Protein AF-A0A2E0QIW2-F1 (afdb_monomer)

Foldseek 3Di:
DPDQDWAKKKKKKFWDPPADPVLCVVLVVVLVVLVVVQVVVVQWPDWDADPPVTMIMTMGTGDPVVQVVSQVSNCVSCVRTMDMDMDGVVCVVVVVVVVVVVVVVVVVPDDPDD

Structure (mmCIF, N/CA/C/O backbone):
data_AF-A0A2E0QIW2-F1
#
_entry.id   AF-A0A2E0QIW2-F1
#
loop_
_atom_site.group_PDB
_atom_site.id
_atom_site.type_symbol
_atom_site.label_atom_id
_atom_site.label_alt_id
_atom_site.label_comp_id
_atom_site.label_asym_id
_atom_site.label_entity_id
_atom_site.label_seq_id
_atom_site.pdbx_PDB_ins_code
_atom_site.Cartn_x
_atom_site.Cartn_y
_atom_site.Cartn_z
_atom_site.occupancy
_atom_site.B_iso_or_equiv
_atom_site.auth_seq_id
_atom_site.auth_comp_id
_atom_site.auth_asym_id
_atom_site.auth_atom_id
_atom_site.pdbx_PD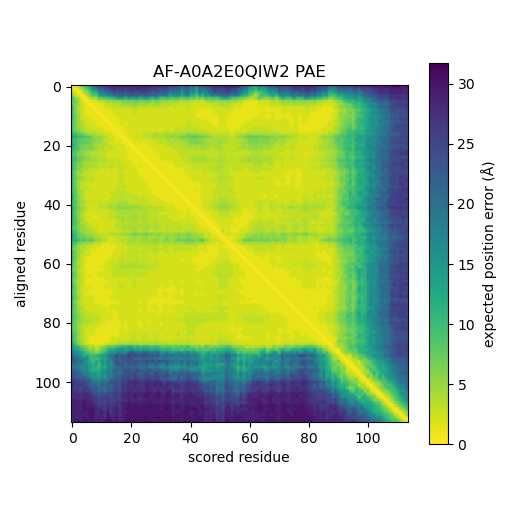B_model_num
ATOM 1 N N . MET A 1 1 ? -11.748 9.875 27.760 1.00 46.53 1 MET A N 1
ATOM 2 C CA . MET A 1 1 ? -11.255 9.943 26.372 1.00 46.53 1 MET A CA 1
ATOM 3 C C . MET A 1 1 ? -11.901 8.784 25.652 1.00 46.53 1 MET A C 1
ATOM 5 O O . MET A 1 1 ? -11.821 7.686 26.186 1.00 46.53 1 MET A O 1
ATOM 9 N N . GLU A 1 2 ? -12.604 9.024 24.546 1.00 51.81 2 GLU A N 1
ATOM 10 C CA . GLU A 1 2 ? -12.971 7.919 23.656 1.00 51.81 2 GLU A CA 1
ATOM 11 C C . GLU A 1 2 ? -11.676 7.293 23.148 1.00 51.81 2 GLU A C 1
ATOM 13 O O . GLU A 1 2 ? -10.770 7.994 22.691 1.00 51.81 2 GLU A O 1
ATOM 18 N N . GLU A 1 3 ? -11.558 5.985 23.320 1.00 61.12 3 GLU A N 1
ATOM 19 C CA . GLU A 1 3 ? -10.461 5.215 22.767 1.00 61.12 3 GLU A CA 1
ATOM 20 C C . GLU A 1 3 ? -10.641 5.224 21.246 1.00 61.12 3 GLU A C 1
ATOM 22 O O . GLU A 1 3 ? -11.626 4.707 20.717 1.00 61.12 3 GLU A O 1
ATOM 27 N N . ILE A 1 4 ? -9.744 5.910 20.533 1.00 76.50 4 ILE A N 1
ATOM 28 C CA . ILE A 1 4 ? -9.763 5.920 19.071 1.00 76.50 4 ILE A CA 1
ATOM 29 C C . ILE A 1 4 ? -9.415 4.498 18.639 1.00 76.50 4 ILE A C 1
ATOM 31 O O . ILE A 1 4 ? -8.270 4.079 18.791 1.00 76.50 4 ILE A O 1
ATOM 35 N N . ASN A 1 5 ? -10.407 3.760 18.137 1.00 85.88 5 ASN A N 1
ATOM 36 C CA . ASN A 1 5 ? -10.234 2.368 17.737 1.00 85.88 5 ASN A CA 1
ATOM 37 C C . ASN A 1 5 ? -9.312 2.282 16.512 1.00 85.88 5 ASN A C 1
ATOM 39 O O . ASN A 1 5 ? -9.750 2.479 15.373 1.00 85.88 5 ASN A O 1
ATOM 43 N N . ARG A 1 6 ? -8.027 2.041 16.769 1.00 91.38 6 ARG A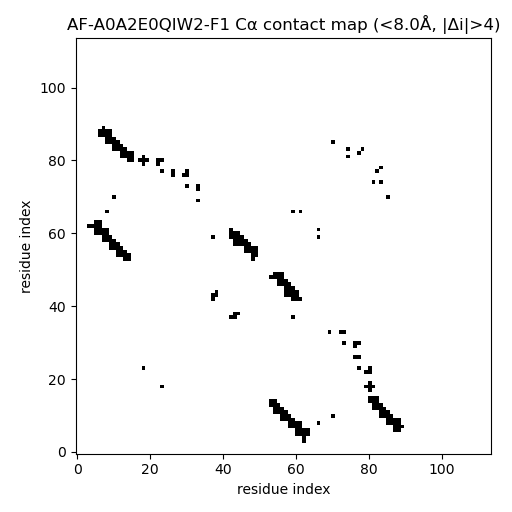 N 1
ATOM 44 C CA . ARG A 1 6 ? -7.008 1.800 15.754 1.00 91.38 6 ARG A CA 1
ATOM 45 C C . ARG A 1 6 ? -6.708 0.320 15.692 1.00 91.38 6 ARG A C 1
ATOM 47 O O . ARG A 1 6 ? -6.594 -0.350 16.711 1.00 91.38 6 ARG A O 1
ATOM 54 N N . GLU A 1 7 ? -6.570 -0.166 14.474 1.00 93.62 7 GLU A N 1
ATOM 55 C CA . GLU A 1 7 ? -6.308 -1.564 14.193 1.00 93.62 7 GLU A CA 1
ATOM 56 C C . GLU A 1 7 ? -5.172 -1.656 13.167 1.00 93.62 7 GLU A C 1
ATOM 58 O O . GLU A 1 7 ? -4.931 -0.701 12.417 1.00 93.62 7 GLU A O 1
ATOM 63 N N . PRO A 1 8 ? -4.447 -2.783 13.120 1.00 93.69 8 PRO A N 1
ATOM 64 C CA . PRO A 1 8 ? -3.422 -2.973 12.117 1.00 93.69 8 PRO A CA 1
ATOM 65 C C . PRO A 1 8 ? -4.039 -3.268 10.743 1.00 93.69 8 PRO A C 1
ATOM 67 O O . PRO A 1 8 ? -4.923 -4.119 10.604 1.00 93.69 8 PRO A O 1
ATOM 70 N N . PHE A 1 9 ? -3.527 -2.598 9.715 1.00 95.06 9 PHE A N 1
ATOM 71 C CA . PHE A 1 9 ? -3.851 -2.818 8.307 1.00 95.06 9 PHE A CA 1
ATOM 72 C C . PHE A 1 9 ? -2.584 -3.146 7.516 1.00 95.06 9 PHE A C 1
ATOM 74 O O . PHE A 1 9 ? -1.495 -2.673 7.834 1.00 95.06 9 PHE A O 1
ATOM 81 N N . VAL A 1 10 ? -2.736 -3.970 6.483 1.00 94.06 10 VAL A N 1
ATOM 82 C CA . VAL A 1 10 ? -1.671 -4.485 5.624 1.00 94.06 10 VAL A CA 1
ATOM 83 C C . VAL A 1 10 ? -1.903 -4.009 4.203 1.00 94.06 10 VAL A C 1
ATOM 85 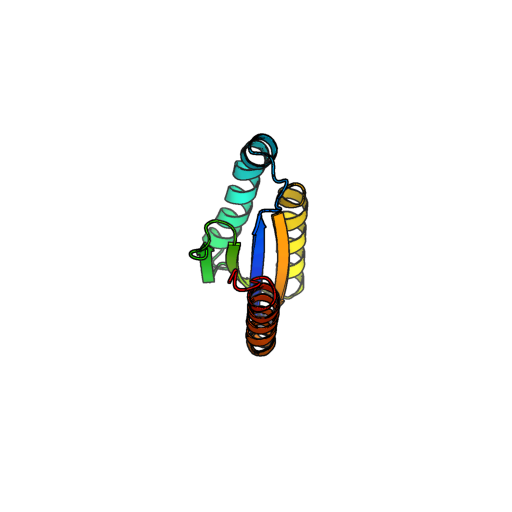O O . VAL A 1 10 ? -2.849 -4.445 3.549 1.00 94.06 10 VAL A O 1
ATOM 88 N N . LEU A 1 11 ? -0.998 -3.171 3.714 1.00 95.38 11 LEU A N 1
ATOM 89 C CA . LEU A 1 11 ? -0.859 -2.866 2.300 1.00 95.38 11 LEU A CA 1
ATOM 90 C C . LEU A 1 11 ? 0.091 -3.888 1.679 1.00 95.38 11 LEU A C 1
ATOM 92 O O . LEU A 1 11 ? 1.237 -4.003 2.105 1.00 95.38 11 LEU A O 1
ATOM 96 N N . VAL A 1 12 ? -0.363 -4.592 0.650 1.00 94.44 12 VAL A N 1
ATOM 97 C CA . VAL A 1 12 ? 0.483 -5.402 -0.230 1.00 94.44 12 VAL A CA 1
ATOM 98 C C . VAL A 1 12 ? 0.522 -4.724 -1.587 1.00 94.44 12 VAL A C 1
ATOM 100 O O . VAL A 1 12 ? -0.522 -4.366 -2.132 1.00 94.44 12 VAL A O 1
ATOM 103 N N . SER A 1 13 ? 1.715 -4.560 -2.146 1.00 95.19 13 SER A N 1
ATOM 104 C CA . SER A 1 13 ? 1.888 -4.038 -3.499 1.00 95.19 13 SER A CA 1
ATOM 105 C C . SER A 1 13 ? 2.791 -4.951 -4.320 1.00 95.19 13 SER A C 1
ATOM 107 O O . SER A 1 13 ? 3.749 -5.518 -3.798 1.00 95.19 13 SER A O 1
ATOM 109 N N . VAL A 1 14 ? 2.455 -5.120 -5.596 1.00 95.56 14 VAL A N 1
ATOM 110 C CA . VAL A 1 14 ? 3.157 -6.001 -6.536 1.00 95.56 14 VAL A CA 1
ATOM 111 C C . VAL A 1 14 ? 3.386 -5.237 -7.832 1.00 95.56 14 VAL A C 1
ATOM 113 O O . VAL A 1 14 ? 2.432 -4.676 -8.375 1.00 95.56 14 VAL A O 1
ATOM 116 N N . PHE A 1 15 ? 4.611 -5.232 -8.357 1.00 95.31 15 PHE A N 1
ATOM 117 C CA . PHE A 1 15 ? 4.863 -4.715 -9.704 1.00 95.31 15 PHE A CA 1
ATOM 118 C C . PHE A 1 15 ? 4.050 -5.483 -10.748 1.00 95.31 15 PHE A C 1
ATOM 120 O O . PHE A 1 15 ? 4.058 -6.715 -10.782 1.00 95.31 15 PHE A O 1
ATOM 127 N N . LYS A 1 16 ? 3.360 -4.745 -11.618 1.00 94.88 16 LYS A N 1
ATOM 128 C CA . LYS A 1 16 ? 2.707 -5.311 -12.800 1.00 94.88 16 LYS A CA 1
ATOM 129 C C . LYS A 1 16 ? 3.756 -5.841 -13.778 1.00 94.88 16 LYS A C 1
ATOM 131 O O . LYS A 1 16 ? 4.880 -5.345 -13.820 1.00 94.88 16 LYS A O 1
ATOM 136 N N . GLU A 1 17 ? 3.388 -6.840 -14.577 1.00 91.62 17 GLU A N 1
ATOM 137 C CA . GLU A 1 17 ? 4.305 -7.445 -15.555 1.00 91.62 17 GLU A CA 1
ATOM 138 C C . GLU A 1 17 ? 4.747 -6.460 -16.647 1.00 91.62 17 GLU A C 1
ATOM 140 O O . GLU A 1 17 ? 5.852 -6.576 -17.170 1.00 91.62 17 GLU A O 1
ATOM 145 N N . ASP A 1 18 ? 3.902 -5.478 -16.957 1.00 92.31 18 ASP A N 1
ATOM 146 C CA . ASP A 1 18 ? 4.097 -4.442 -17.970 1.00 92.31 18 ASP A CA 1
ATOM 147 C C . ASP A 1 18 ? 4.554 -3.088 -17.394 1.00 92.31 18 ASP A C 1
ATOM 149 O O . ASP A 1 18 ? 4.573 -2.087 -18.112 1.00 92.31 18 ASP A O 1
ATOM 153 N N . ALA A 1 19 ? 4.949 -3.050 -16.115 1.00 92.94 19 ALA A N 1
ATOM 154 C CA . ALA A 1 19 ? 5.410 -1.841 -15.439 1.00 92.94 19 ALA A CA 1
ATOM 155 C C . ALA A 1 19 ? 6.608 -1.203 -16.164 1.00 92.94 19 ALA A C 1
ATOM 157 O O . ALA A 1 19 ? 7.666 -1.825 -16.314 1.00 92.94 19 ALA A O 1
ATOM 158 N N . LYS A 1 20 ? 6.478 0.066 -16.575 1.00 94.31 20 LYS A N 1
ATOM 159 C CA . LYS A 1 20 ? 7.559 0.764 -17.283 1.00 94.31 20 LYS A CA 1
ATOM 160 C C . LYS A 1 20 ? 8.482 1.502 -16.309 1.00 94.31 20 LYS A C 1
ATOM 162 O O . LYS A 1 20 ? 7.989 2.229 -15.445 1.00 94.31 20 LYS A O 1
ATOM 167 N N . PRO A 1 21 ? 9.818 1.434 -16.482 1.00 93.56 21 PRO A N 1
ATOM 168 C CA . PRO A 1 21 ? 10.769 2.158 -15.630 1.00 93.56 21 PRO A CA 1
ATOM 169 C C . PRO A 1 21 ? 10.501 3.665 -15.508 1.00 93.56 21 PRO A C 1
ATOM 171 O O . PRO A 1 21 ? 10.717 4.245 -14.448 1.00 93.56 21 PRO A O 1
ATOM 174 N N . GLU A 1 22 ? 10.010 4.296 -16.573 1.00 94.44 22 GLU A N 1
ATOM 175 C CA . GLU A 1 22 ? 9.703 5.731 -16.612 1.00 94.44 22 GLU A CA 1
ATOM 176 C C . GLU A 1 22 ? 8.511 6.103 -15.714 1.00 94.44 22 GLU A C 1
ATOM 178 O O . GLU A 1 22 ? 8.550 7.116 -15.010 1.00 94.44 22 GLU A O 1
ATOM 183 N N . GLU A 1 23 ? 7.472 5.262 -15.691 1.00 93.31 23 GLU A N 1
ATOM 184 C CA . GLU A 1 23 ? 6.287 5.436 -14.838 1.00 93.31 23 GLU A CA 1
ATOM 185 C C . GLU A 1 23 ? 6.677 5.291 -13.362 1.00 93.31 23 GLU A C 1
ATOM 187 O O . GLU A 1 23 ? 6.306 6.119 -12.528 1.00 93.31 23 GLU A O 1
ATOM 192 N N . ILE A 1 24 ? 7.518 4.292 -13.066 1.00 93.88 24 ILE A N 1
ATOM 193 C CA . ILE A 1 24 ? 8.068 4.051 -11.729 1.00 93.88 24 ILE A CA 1
ATOM 194 C C . ILE A 1 24 ? 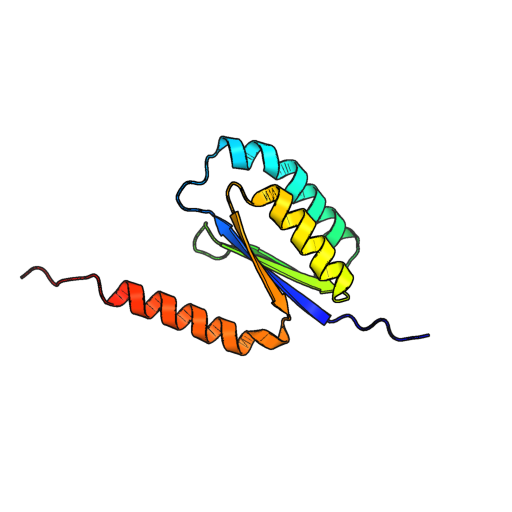8.888 5.263 -11.271 1.00 93.88 24 ILE A C 1
ATOM 196 O O . ILE A 1 24 ? 8.644 5.800 -10.192 1.00 93.88 24 ILE A O 1
ATOM 200 N N . ALA A 1 25 ? 9.842 5.720 -12.088 1.00 94.50 25 ALA A N 1
ATOM 201 C CA . ALA A 1 25 ? 10.734 6.827 -11.743 1.00 94.50 25 ALA A CA 1
ATOM 202 C C . ALA A 1 25 ? 9.973 8.138 -11.492 1.00 94.50 25 ALA A C 1
ATOM 204 O O . ALA A 1 25 ? 10.341 8.902 -10.599 1.00 94.50 25 ALA A O 1
ATOM 205 N N . THR A 1 26 ? 8.896 8.377 -12.243 1.00 94.44 26 THR A N 1
ATOM 206 C CA . THR A 1 26 ? 8.062 9.578 -12.104 1.00 94.44 26 THR A CA 1
ATOM 207 C C . THR A 1 26 ? 7.264 9.577 -10.798 1.00 94.44 26 THR A C 1
ATOM 209 O O . THR A 1 26 ? 7.162 10.609 -10.136 1.00 94.44 26 THR A O 1
ATOM 212 N N . ALA A 1 27 ? 6.712 8.428 -10.399 1.00 94.69 27 ALA A N 1
ATOM 213 C CA . ALA A 1 27 ? 5.861 8.314 -9.214 1.00 94.69 27 ALA A CA 1
ATOM 214 C C . ALA A 1 27 ? 6.632 8.065 -7.905 1.00 94.69 27 ALA A C 1
ATOM 216 O O . ALA A 1 27 ? 6.120 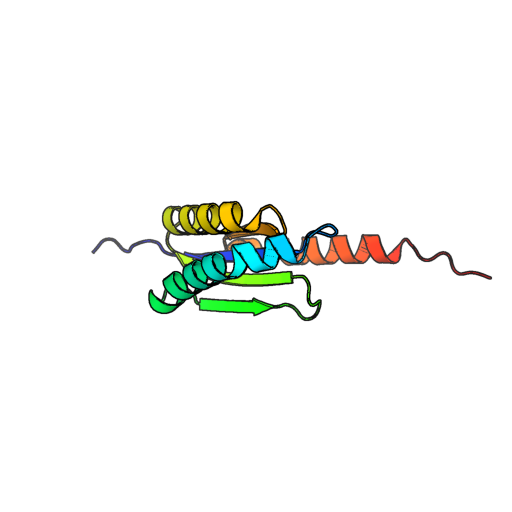8.367 -6.824 1.00 94.69 27 ALA A O 1
ATOM 217 N N . MET A 1 28 ? 7.860 7.536 -7.979 1.00 92.50 28 MET A N 1
ATOM 218 C CA . MET A 1 28 ? 8.644 7.137 -6.803 1.00 92.50 28 MET A CA 1
ATOM 219 C C . MET A 1 28 ? 8.818 8.250 -5.752 1.00 92.50 28 MET A C 1
ATOM 221 O O . MET A 1 28 ? 8.631 7.957 -4.570 1.00 92.50 28 MET A O 1
ATOM 225 N N . PRO A 1 29 ? 9.106 9.522 -6.109 1.00 96.00 29 PRO A N 1
ATOM 226 C CA . PRO A 1 29 ? 9.228 10.587 -5.112 1.00 96.00 29 PRO A CA 1
ATOM 227 C C . PR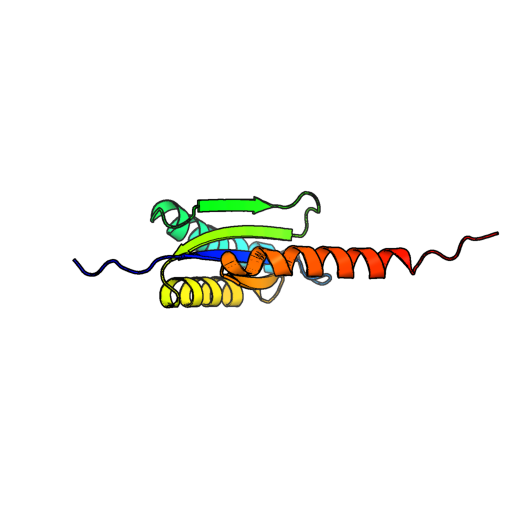O A 1 29 ? 7.933 10.822 -4.322 1.00 96.00 29 PRO A C 1
ATOM 229 O O . PRO A 1 29 ? 7.974 11.024 -3.110 1.00 96.00 29 PRO A O 1
ATOM 232 N N . ALA A 1 30 ? 6.778 10.755 -4.992 1.00 96.44 30 ALA A N 1
ATOM 233 C CA . ALA A 1 30 ? 5.477 10.922 -4.349 1.00 96.44 30 ALA A CA 1
ATOM 234 C C . ALA A 1 30 ? 5.138 9.732 -3.438 1.00 96.44 30 ALA A C 1
ATOM 236 O O . ALA A 1 30 ? 4.633 9.932 -2.334 1.00 96.44 30 ALA A O 1
ATOM 237 N N . LEU A 1 31 ? 5.466 8.505 -3.859 1.00 94.94 31 LEU A N 1
ATOM 238 C CA . LEU A 1 31 ? 5.309 7.317 -3.017 1.00 94.94 31 LEU A CA 1
ATOM 239 C C . LEU A 1 31 ? 6.208 7.354 -1.782 1.00 94.94 31 LEU A C 1
ATOM 241 O O . LEU A 1 31 ? 5.731 7.041 -0.692 1.00 94.94 31 LEU A O 1
ATOM 245 N N . SER A 1 32 ? 7.469 7.776 -1.928 1.00 93.88 32 SER A N 1
ATOM 246 C CA . SER A 1 32 ? 8.375 7.950 -0.786 1.00 93.88 32 SER A CA 1
ATOM 247 C C . SER A 1 32 ? 7.778 8.922 0.222 1.00 93.88 32 SER A C 1
ATOM 249 O O . SER A 1 32 ? 7.675 8.582 1.393 1.00 93.88 32 SER A O 1
ATOM 251 N N . LEU A 1 33 ? 7.274 10.072 -0.237 1.00 96.38 33 LEU A N 1
ATOM 252 C CA . LEU A 1 33 ? 6.660 11.062 0.645 1.00 96.38 33 LEU A CA 1
ATOM 253 C C . LEU A 1 33 ? 5.452 10.497 1.410 1.00 96.38 33 LEU A C 1
ATOM 255 O O . LEU A 1 33 ? 5.323 10.742 2.604 1.00 96.38 33 LEU A O 1
ATOM 259 N N . ILE A 1 34 ? 4.590 9.715 0.751 1.00 95.88 34 ILE A N 1
ATOM 260 C CA . ILE A 1 34 ? 3.448 9.056 1.407 1.00 95.88 34 ILE A CA 1
ATOM 261 C C . ILE A 1 34 ? 3.927 8.105 2.513 1.00 95.88 34 ILE A C 1
ATOM 263 O O . ILE A 1 34 ? 3.374 8.109 3.612 1.00 95.88 34 ILE A O 1
ATOM 267 N N . ILE A 1 35 ? 4.952 7.295 2.241 1.00 93.75 35 ILE A N 1
ATOM 268 C CA . ILE A 1 35 ? 5.512 6.362 3.227 1.00 93.75 35 ILE A CA 1
ATOM 269 C C . ILE A 1 35 ? 6.192 7.115 4.376 1.00 93.75 35 ILE A C 1
ATOM 271 O O . ILE A 1 35 ? 5.967 6.775 5.538 1.00 93.75 35 ILE A O 1
ATOM 275 N N . ASP A 1 36 ? 6.958 8.160 4.069 1.00 93.88 36 ASP A N 1
ATOM 276 C CA . ASP A 1 36 ? 7.673 8.982 5.045 1.00 93.88 36 ASP A CA 1
ATOM 277 C C . ASP A 1 36 ? 6.704 9.731 5.970 1.00 93.88 36 ASP A C 1
ATOM 279 O O . ASP A 1 36 ? 6.907 9.755 7.182 1.00 93.88 36 ASP A O 1
ATOM 283 N N . GLU A 1 37 ? 5.614 10.299 5.439 1.00 95.25 37 GLU A N 1
ATOM 284 C CA . GLU A 1 37 ? 4.537 10.919 6.229 1.00 95.25 37 GLU A CA 1
ATOM 285 C C . GLU A 1 37 ? 3.987 9.938 7.275 1.00 95.25 37 GLU A C 1
ATOM 287 O O . GLU A 1 37 ? 3.855 10.266 8.459 1.00 95.25 37 GLU A O 1
ATOM 292 N N . TRP A 1 38 ? 3.706 8.707 6.850 1.00 94.50 38 TRP A N 1
ATOM 293 C CA . TRP A 1 38 ? 3.149 7.674 7.717 1.00 94.50 38 TRP A CA 1
ATOM 294 C C . TRP A 1 38 ? 4.158 7.152 8.735 1.00 94.50 38 TRP A C 1
ATOM 296 O O . TRP A 1 38 ? 3.805 6.977 9.906 1.00 94.50 38 TRP A O 1
ATOM 306 N N . HIS A 1 39 ? 5.415 6.984 8.332 1.00 92.88 39 HIS A N 1
ATOM 307 C CA . HIS A 1 39 ? 6.505 6.623 9.230 1.00 92.88 39 HIS A CA 1
ATOM 308 C C . HIS A 1 39 ? 6.730 7.688 10.308 1.00 92.88 39 HIS A C 1
ATOM 310 O O . HIS A 1 39 ? 6.689 7.383 11.499 1.00 92.88 39 HIS A O 1
ATOM 316 N N . ASN A 1 40 ? 6.847 8.955 9.908 1.00 94.81 40 ASN A N 1
ATOM 317 C CA . ASN A 1 40 ? 7.078 10.076 10.819 1.00 94.81 40 ASN A CA 1
ATOM 318 C C . ASN A 1 40 ? 5.887 10.351 11.749 1.00 94.81 40 ASN A C 1
ATOM 320 O O . ASN A 1 40 ? 6.074 10.859 12.853 1.00 94.81 40 ASN A O 1
ATOM 324 N N . SER A 1 41 ? 4.665 9.996 11.339 1.00 94.19 41 SER A N 1
ATOM 325 C CA . SER A 1 41 ? 3.475 10.088 12.197 1.00 94.19 41 SER A CA 1
ATOM 326 C C . SER A 1 41 ? 3.404 9.013 13.293 1.00 94.19 41 SER A C 1
ATOM 328 O O . SER A 1 41 ? 2.507 9.063 14.135 1.00 94.19 41 SER A O 1
ATOM 330 N N . GLY A 1 42 ? 4.311 8.027 13.275 1.00 91.94 42 GLY A N 1
ATOM 331 C CA . GLY A 1 42 ? 4.303 6.880 14.185 1.00 91.94 42 GLY A CA 1
ATOM 332 C C . GLY A 1 42 ? 3.234 5.832 13.864 1.00 91.94 42 GLY A C 1
ATOM 333 O O . GLY A 1 42 ? 3.044 4.908 14.646 1.00 91.94 42 GLY A O 1
ATOM 334 N N . LYS A 1 43 ? 2.532 5.961 12.729 1.00 93.44 43 LYS A N 1
ATOM 335 C CA . LYS A 1 43 ? 1.480 5.026 12.299 1.00 93.44 43 LYS A CA 1
ATOM 336 C C . LYS A 1 43 ? 2.011 3.857 11.470 1.00 93.44 43 LYS A C 1
ATOM 338 O O . LYS A 1 43 ? 1.282 2.897 11.260 1.00 93.44 43 LYS A O 1
ATOM 343 N N . MET A 1 44 ? 3.248 3.915 10.973 1.00 94.69 44 MET A N 1
ATOM 344 C CA . MET A 1 44 ? 3.881 2.793 10.268 1.00 94.69 44 MET A CA 1
ATOM 345 C C . MET A 1 44 ? 4.529 1.837 11.273 1.00 94.69 44 MET A C 1
ATOM 347 O O . MET A 1 44 ? 5.509 2.194 11.921 1.00 94.69 44 MET A O 1
ATOM 351 N N . ILE A 1 45 ? 4.022 0.608 11.358 1.00 93.00 45 ILE A N 1
ATOM 352 C CA . ILE A 1 45 ? 4.607 -0.454 12.187 1.00 93.00 45 ILE A CA 1
ATOM 353 C C . ILE A 1 45 ? 5.823 -1.054 11.478 1.00 93.00 45 ILE A C 1
ATOM 355 O O . ILE A 1 45 ? 6.872 -1.267 12.084 1.00 93.00 45 ILE A O 1
ATOM 359 N N . TRP A 1 46 ? 5.679 -1.351 10.186 1.00 92.00 46 TRP A N 1
ATOM 360 C CA . TRP A 1 46 ? 6.715 -2.008 9.396 1.00 92.00 46 TRP A CA 1
ATOM 361 C C . TRP A 1 46 ? 6.504 -1.763 7.904 1.00 92.00 46 TRP A C 1
ATOM 363 O O . TRP A 1 46 ? 5.369 -1.687 7.447 1.00 92.00 46 TRP A O 1
ATOM 373 N N . SER A 1 47 ? 7.580 -1.684 7.126 1.00 92.00 47 SER A N 1
ATOM 374 C CA . SER A 1 47 ? 7.512 -1.659 5.664 1.00 92.00 47 SER A CA 1
ATOM 375 C C . SER A 1 47 ? 8.754 -2.315 5.077 1.00 92.00 47 SER A C 1
ATOM 377 O O . SER A 1 47 ? 9.860 -2.080 5.567 1.00 92.00 47 SER A O 1
ATOM 379 N N . GLY A 1 48 ? 8.588 -3.132 4.039 1.00 90.75 48 GLY A N 1
ATOM 380 C CA . GLY A 1 48 ? 9.715 -3.787 3.390 1.00 90.75 48 GLY A CA 1
ATOM 381 C C . GLY A 1 48 ? 9.345 -4.641 2.176 1.00 90.75 48 GLY A C 1
ATOM 382 O O . GLY A 1 48 ? 8.178 -4.997 1.980 1.00 90.75 48 GLY A O 1
ATOM 383 N N . PRO A 1 49 ? 10.342 -4.970 1.340 1.00 92.50 49 PRO A N 1
ATOM 384 C CA . PRO A 1 49 ? 10.162 -5.860 0.202 1.00 92.50 49 PRO A CA 1
ATOM 385 C C . PRO A 1 49 ? 10.099 -7.331 0.637 1.00 92.50 49 PRO A C 1
ATOM 387 O O . PRO A 1 49 ? 10.656 -7.723 1.664 1.00 92.50 49 PRO A O 1
ATOM 390 N N . PHE A 1 50 ? 9.467 -8.160 -0.190 1.00 88.88 50 PHE A N 1
ATOM 391 C CA . PHE A 1 50 ? 9.660 -9.608 -0.171 1.00 88.88 50 PHE A CA 1
ATOM 392 C C . PHE A 1 50 ? 10.927 -9.989 -0.953 1.00 88.88 50 PHE A C 1
ATOM 394 O O . PHE A 1 50 ? 11.479 -9.202 -1.721 1.00 88.88 50 PHE A O 1
ATOM 401 N N . ASN A 1 51 ? 11.367 -11.240 -0.804 1.00 87.25 51 ASN A N 1
ATOM 402 C CA . ASN A 1 51 ? 12.575 -11.768 -1.454 1.00 87.25 51 ASN A CA 1
ATOM 403 C C . ASN A 1 51 ? 12.412 -12.049 -2.966 1.00 87.25 51 ASN A C 1
ATOM 405 O O . ASN A 1 51 ? 13.271 -12.698 -3.560 1.00 87.25 51 ASN A O 1
ATOM 409 N N . ASP A 1 52 ? 11.318 -11.609 -3.591 1.00 84.75 52 ASP A N 1
ATOM 410 C CA . ASP A 1 52 ? 11.006 -11.836 -5.009 1.00 84.75 52 ASP A CA 1
ATOM 411 C C . ASP A 1 52 ? 11.323 -10.626 -5.911 1.00 84.75 52 ASP A C 1
ATOM 413 O O . ASP A 1 52 ? 11.111 -10.694 -7.122 1.00 84.75 52 ASP A O 1
ATOM 417 N N . ASN A 1 53 ? 11.825 -9.525 -5.334 1.00 84.19 53 ASN A N 1
ATOM 418 C CA . ASN A 1 53 ? 12.089 -8.237 -5.993 1.00 84.19 53 ASN A CA 1
ATOM 419 C C . ASN A 1 53 ? 10.868 -7.589 -6.675 1.00 84.19 53 A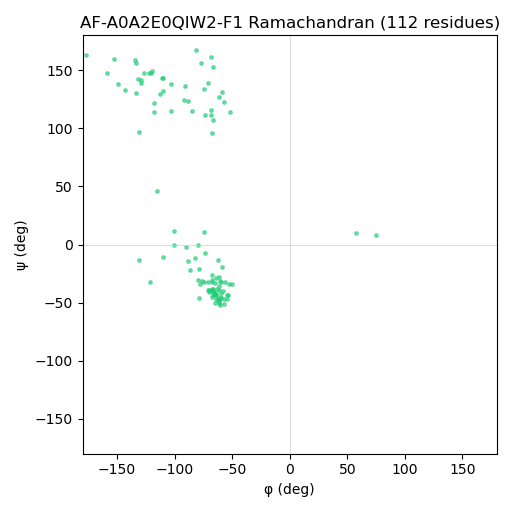SN A C 1
ATOM 421 O O . ASN A 1 53 ? 11.026 -6.619 -7.416 1.00 84.19 53 ASN A O 1
ATOM 425 N N . LYS A 1 54 ? 9.660 -8.114 -6.451 1.00 90.81 54 LYS A N 1
ATOM 426 C CA . LYS A 1 54 ? 8.426 -7.671 -7.114 1.00 90.81 54 LYS A CA 1
ATOM 427 C C . LYS A 1 54 ? 7.372 -7.194 -6.134 1.00 90.81 54 LYS A C 1
ATOM 429 O O . LYS A 1 54 ? 6.585 -6.312 -6.473 1.00 90.81 54 LYS A O 1
ATOM 434 N N . THR A 1 55 ? 7.354 -7.783 -4.949 1.00 91.94 55 THR A N 1
ATOM 435 C CA . THR A 1 55 ? 6.316 -7.579 -3.953 1.00 91.94 55 THR A CA 1
ATOM 436 C C . THR A 1 55 ? 6.879 -6.803 -2.772 1.00 91.94 55 THR A C 1
ATOM 438 O O . THR A 1 55 ? 8.010 -7.024 -2.337 1.00 91.94 55 THR A O 1
ATOM 441 N N . SER A 1 56 ? 6.075 -5.916 -2.200 1.00 92.56 56 SER A N 1
ATOM 442 C CA . SER A 1 56 ? 6.356 -5.291 -0.909 1.00 92.56 56 SER A CA 1
ATOM 443 C C . SER A 1 56 ? 5.122 -5.296 -0.017 1.00 92.56 56 SER A C 1
ATOM 445 O O . SER A 1 56 ? 3.989 -5.438 -0.486 1.00 92.56 56 SER A O 1
ATOM 447 N N . MET A 1 57 ? 5.357 -5.168 1.284 1.00 93.69 57 MET A N 1
ATOM 448 C CA . MET A 1 57 ? 4.309 -5.066 2.285 1.00 93.69 57 MET A CA 1
ATOM 449 C C . MET A 1 57 ? 4.595 -3.905 3.232 1.00 93.69 57 MET A C 1
ATOM 451 O O . MET A 1 57 ? 5.736 -3.670 3.627 1.00 93.69 57 MET A O 1
ATOM 455 N N . SER A 1 58 ? 3.535 -3.212 3.627 1.00 94.38 58 SER A N 1
ATOM 456 C CA . SER A 1 58 ? 3.556 -2.206 4.681 1.00 94.38 58 SER A CA 1
ATOM 457 C C . SER A 1 58 ? 2.441 -2.496 5.676 1.00 94.38 58 SER A C 1
ATOM 459 O O . SER A 1 58 ? 1.332 -2.861 5.292 1.00 94.38 58 SER A O 1
ATOM 461 N N . VAL A 1 59 ? 2.739 -2.339 6.959 1.00 93.94 59 VAL A N 1
ATOM 462 C CA . VAL A 1 59 ? 1.814 -2.551 8.066 1.00 93.94 59 VAL A CA 1
ATOM 463 C C . VAL A 1 59 ? 1.651 -1.227 8.795 1.00 93.94 59 VAL A C 1
ATOM 465 O O . VAL A 1 59 ? 2.635 -0.663 9.275 1.00 93.94 59 VAL A O 1
ATOM 468 N N . ILE A 1 60 ? 0.416 -0.743 8.880 1.00 95.50 60 ILE A N 1
ATOM 469 C CA . ILE A 1 60 ? 0.068 0.523 9.532 1.00 95.50 60 ILE A CA 1
ATOM 470 C C . ILE A 1 60 ? -0.907 0.293 10.685 1.00 95.50 60 ILE A C 1
ATOM 472 O O . ILE A 1 60 ? -1.735 -0.609 10.619 1.00 95.50 60 ILE A O 1
ATOM 476 N N . GLU A 1 61 ? -0.839 1.126 11.717 1.00 94.75 61 GLU A N 1
ATOM 477 C CA . GLU A 1 61 ? -1.839 1.218 12.779 1.00 94.75 61 GLU A CA 1
ATOM 478 C C . GLU A 1 61 ? -2.708 2.455 12.546 1.00 94.75 61 GLU A C 1
ATOM 480 O O . GLU A 1 61 ? -2.232 3.594 12.582 1.00 94.75 61 GLU A O 1
ATOM 485 N N . ALA A 1 62 ? -3.991 2.239 12.268 1.00 95.38 62 ALA A N 1
ATOM 486 C CA . ALA A 1 62 ? -4.884 3.299 11.822 1.00 95.38 62 ALA A CA 1
ATOM 487 C C . ALA A 1 62 ? -6.336 3.009 12.198 1.00 95.38 62 ALA A C 1
ATOM 489 O O . ALA A 1 62 ? -6.725 1.866 12.424 1.00 95.38 62 ALA A O 1
ATOM 490 N N . THR A 1 63 ? -7.169 4.044 12.229 1.00 95.56 63 THR A N 1
ATOM 491 C CA . THR A 1 63 ? -8.616 3.845 12.090 1.00 95.56 63 THR A CA 1
ATOM 492 C C . THR A 1 63 ? -8.938 3.388 10.665 1.00 95.56 63 THR A C 1
ATOM 494 O O . THR A 1 63 ? -8.162 3.612 9.733 1.00 95.56 63 THR A O 1
ATOM 497 N N . LYS A 1 64 ? -10.121 2.801 10.458 1.00 93.75 64 LYS A N 1
ATOM 498 C CA . LYS A 1 64 ? -10.566 2.380 9.122 1.00 93.75 64 LYS A CA 1
ATOM 499 C C . LYS A 1 64 ? -10.536 3.521 8.088 1.00 93.75 64 LYS A C 1
ATOM 501 O O . LYS A 1 64 ? -10.050 3.306 6.985 1.00 93.75 64 LYS A O 1
ATOM 506 N N . SER A 1 65 ? -10.997 4.721 8.455 1.00 95.69 65 SER A N 1
ATOM 507 C CA . SER A 1 65 ? -10.991 5.893 7.557 1.00 95.69 65 SER A CA 1
ATOM 508 C C . SER A 1 65 ? -9.571 6.288 7.160 1.00 95.69 65 SER A C 1
ATOM 510 O O . SER A 1 65 ? -9.282 6.471 5.984 1.00 95.69 65 SER A O 1
ATOM 512 N N . GLU A 1 66 ? -8.655 6.356 8.129 1.00 96.31 66 GLU A N 1
ATOM 513 C CA . GLU A 1 66 ? -7.254 6.696 7.865 1.00 96.31 66 GLU A CA 1
ATOM 514 C C . GLU A 1 66 ? -6.574 5.649 6.964 1.00 96.31 66 GLU A C 1
ATOM 516 O O . GLU A 1 66 ? -5.790 6.007 6.086 1.00 96.31 66 GLU A O 1
ATOM 521 N N . ALA A 1 67 ? -6.883 4.360 7.150 1.00 96.25 67 ALA A N 1
ATOM 522 C CA . ALA A 1 67 ? -6.370 3.288 6.299 1.00 96.25 67 ALA A CA 1
ATOM 523 C C . ALA A 1 67 ? -6.916 3.369 4.861 1.00 96.25 67 ALA A C 1
ATOM 525 O O . ALA A 1 67 ? -6.165 3.161 3.907 1.00 96.25 67 ALA A O 1
ATOM 526 N N . GLU A 1 68 ? -8.200 3.698 4.691 1.00 96.38 68 GLU A N 1
ATOM 527 C CA . GLU A 1 68 ? -8.830 3.908 3.380 1.00 96.38 68 GLU A CA 1
ATOM 528 C C . GLU A 1 68 ? -8.253 5.134 2.656 1.00 96.38 68 GLU A C 1
ATOM 530 O O . GLU A 1 68 ? -7.973 5.070 1.456 1.00 96.38 68 GLU A O 1
ATOM 535 N N . GLU A 1 69 ? -8.007 6.227 3.379 1.00 97.06 69 GLU A N 1
ATOM 536 C CA . GLU A 1 69 ? -7.365 7.434 2.849 1.00 97.06 69 GLU A CA 1
ATOM 537 C C . GLU A 1 69 ? -5.926 7.159 2.398 1.00 97.06 69 GLU A C 1
ATOM 539 O O . GLU A 1 69 ? -5.543 7.514 1.279 1.00 97.06 69 GLU A O 1
ATOM 544 N N . PHE A 1 70 ? -5.141 6.472 3.234 1.00 96.56 70 PHE A N 1
ATOM 545 C CA . PHE A 1 70 ? -3.792 6.030 2.882 1.00 96.56 70 PHE A CA 1
ATOM 546 C C . PHE A 1 70 ? -3.788 5.161 1.633 1.00 96.56 70 PHE A C 1
ATOM 548 O O . PHE A 1 70 ? -3.043 5.434 0.691 1.00 96.56 70 PHE A O 1
ATOM 555 N N . TYR A 1 71 ? -4.644 4.138 1.617 1.00 97.50 71 TYR A N 1
ATOM 556 C CA . TYR A 1 71 ? -4.747 3.213 0.500 1.00 97.50 71 TYR A CA 1
ATOM 557 C C . TYR A 1 71 ? -5.119 3.936 -0.791 1.00 97.50 71 TYR A C 1
ATOM 559 O O . TYR A 1 71 ? -4.474 3.726 -1.814 1.00 97.50 71 TYR A O 1
ATOM 567 N N . THR A 1 72 ? -6.106 4.832 -0.742 1.00 97.88 72 THR A N 1
ATOM 568 C CA . THR A 1 72 ? -6.558 5.588 -1.914 1.00 97.88 72 THR A CA 1
ATOM 569 C C . THR A 1 72 ? -5.432 6.451 -2.480 1.00 97.88 72 THR A C 1
ATOM 571 O O . THR A 1 72 ? -5.172 6.386 -3.681 1.00 97.88 72 THR A O 1
ATOM 574 N N . LYS A 1 73 ? -4.718 7.199 -1.624 1.00 97.50 73 LYS A N 1
ATOM 575 C CA . LYS A 1 73 ? -3.592 8.061 -2.029 1.00 97.50 73 LYS A CA 1
ATOM 576 C C . LYS A 1 73 ? -2.430 7.242 -2.601 1.00 97.50 73 LYS A C 1
ATOM 578 O O . LYS A 1 73 ? -1.848 7.618 -3.619 1.00 97.50 73 LYS A O 1
ATOM 583 N N . TYR A 1 74 ? -2.093 6.118 -1.965 1.00 97.44 74 TYR A N 1
ATOM 584 C CA . TYR A 1 74 ? -1.033 5.226 -2.432 1.00 97.44 74 TYR A CA 1
ATOM 585 C C . TYR A 1 74 ? -1.401 4.591 -3.780 1.00 97.44 74 TYR A C 1
ATOM 587 O O . TYR A 1 74 ? -0.631 4.681 -4.736 1.00 97.44 74 TYR A O 1
ATOM 595 N N . ASN A 1 75 ? -2.600 4.007 -3.885 1.00 97.44 75 ASN A N 1
ATOM 596 C CA . ASN A 1 75 ? -3.069 3.348 -5.099 1.00 97.44 75 ASN A CA 1
ATOM 597 C C . ASN A 1 75 ? -3.148 4.328 -6.272 1.00 97.44 75 ASN A C 1
ATOM 599 O O . ASN A 1 75 ? -2.578 4.040 -7.314 1.00 97.44 75 ASN A O 1
ATOM 603 N N . SER A 1 76 ? -3.751 5.511 -6.109 1.00 97.00 76 SER A N 1
ATOM 604 C CA . SER A 1 76 ? -3.839 6.488 -7.206 1.00 97.00 76 SER A CA 1
ATOM 605 C C . SER A 1 76 ? -2.470 6.961 -7.705 1.00 97.00 76 SER A C 1
ATOM 607 O O . SER A 1 76 ? -2.330 7.355 -8.857 1.00 97.00 76 SER A O 1
ATOM 609 N N . THR A 1 77 ? -1.455 6.942 -6.836 1.00 97.12 77 THR A N 1
ATOM 610 C CA . THR A 1 77 ? -0.082 7.329 -7.193 1.00 97.12 77 THR A CA 1
ATOM 611 C C . THR A 1 77 ? 0.650 6.206 -7.935 1.00 97.12 77 THR A C 1
ATOM 613 O O . THR A 1 77 ? 1.504 6.480 -8.776 1.00 97.12 77 THR A O 1
ATOM 616 N N . ALA A 1 78 ? 0.324 4.944 -7.641 1.00 96.25 78 ALA A N 1
ATOM 617 C CA . ALA A 1 78 ? 1.061 3.783 -8.134 1.00 96.25 78 ALA A CA 1
ATOM 618 C C . ALA A 1 78 ? 0.318 2.923 -9.166 1.00 96.25 78 ALA A C 1
ATOM 620 O O . ALA A 1 78 ? 0.934 2.041 -9.760 1.00 96.25 78 ALA A O 1
ATOM 621 N N . GLU A 1 79 ? -0.982 3.137 -9.387 1.00 95.94 79 GLU A N 1
ATOM 622 C CA . GLU A 1 79 ? -1.857 2.212 -10.126 1.00 95.94 79 GLU A CA 1
ATOM 623 C C . GLU A 1 79 ? -1.410 1.933 -11.562 1.00 95.94 79 GLU A C 1
ATOM 625 O O . GLU A 1 79 ? -1.807 0.926 -12.138 1.00 95.94 79 GLU A O 1
ATOM 630 N N . GLN A 1 80 ? -0.570 2.783 -12.153 1.00 95.31 80 GLN A N 1
ATOM 631 C CA . GLN A 1 80 ? -0.019 2.546 -13.486 1.00 95.31 80 GLN A CA 1
ATOM 632 C C . GLN A 1 80 ? 0.945 1.348 -13.504 1.00 95.31 80 GLN A C 1
ATOM 634 O O . GLN A 1 80 ? 0.950 0.598 -14.472 1.00 95.31 80 GLN A O 1
ATOM 639 N N . PHE A 1 81 ? 1.680 1.095 -12.415 1.00 96.31 81 PHE A N 1
ATOM 640 C CA . PHE A 1 81 ? 2.755 0.093 -12.371 1.00 96.31 81 PHE A CA 1
ATOM 641 C C . PHE A 1 81 ? 2.696 -0.869 -11.174 1.00 96.31 81 PHE A C 1
ATOM 643 O O . PHE A 1 81 ? 3.376 -1.895 -11.198 1.00 96.31 81 PHE A O 1
ATOM 650 N N . LEU A 1 82 ? 1.883 -0.597 -10.147 1.00 96.62 82 LEU A N 1
ATOM 651 C CA . LEU A 1 82 ? 1.612 -1.524 -9.045 1.00 96.62 82 LEU A CA 1
ATOM 652 C C . LEU A 1 82 ? 0.171 -2.034 -9.095 1.00 96.62 82 LEU A C 1
ATOM 654 O O . LEU A 1 82 ? -0.769 -1.295 -9.381 1.00 96.62 82 LEU A O 1
ATOM 658 N N . SER A 1 83 ? -0.002 -3.304 -8.746 1.00 96.56 83 SER A N 1
ATOM 659 C CA . SER A 1 83 ? -1.263 -3.821 -8.214 1.00 96.56 83 SER A CA 1
ATOM 660 C C . SER A 1 83 ? -1.202 -3.719 -6.696 1.00 96.56 83 SER A C 1
ATOM 662 O O . SER A 1 83 ? -0.260 -4.237 -6.093 1.00 96.56 83 SER A O 1
ATOM 664 N N . THR A 1 84 ? -2.171 -3.045 -6.079 1.00 96.06 84 THR A N 1
ATOM 665 C CA . THR A 1 84 ? -2.173 -2.800 -4.632 1.00 96.06 84 THR A CA 1
ATOM 666 C C . THR A 1 84 ? -3.412 -3.390 -3.973 1.00 96.06 84 THR A C 1
ATOM 668 O O . THR A 1 84 ? -4.475 -3.480 -4.584 1.00 96.06 84 THR A O 1
ATOM 671 N N . TYR A 1 85 ? -3.256 -3.834 -2.729 1.00 93.94 85 TYR A N 1
ATOM 672 C CA . TYR A 1 85 ? -4.313 -4.457 -1.944 1.00 93.94 85 TYR A CA 1
ATOM 673 C C . TYR A 1 85 ? -4.176 -4.029 -0.487 1.00 93.94 85 TYR A C 1
ATOM 675 O O . TYR A 1 85 ? -3.082 -4.107 0.068 1.00 93.94 85 TYR A O 1
ATOM 683 N N . MET A 1 86 ? -5.278 -3.620 0.140 1.00 94.25 86 MET A N 1
ATOM 684 C CA . MET A 1 86 ? -5.325 -3.310 1.569 1.00 94.25 86 MET A CA 1
ATOM 685 C C . MET A 1 86 ? -6.199 -4.327 2.297 1.00 94.25 86 MET A C 1
ATOM 687 O O . MET A 1 86 ? -7.348 -4.555 1.918 1.00 94.25 86 MET A O 1
ATOM 691 N N . TYR A 1 87 ? -5.668 -4.904 3.369 1.00 91.38 87 TYR A N 1
ATOM 692 C CA . TYR A 1 87 ? -6.376 -5.845 4.229 1.00 91.38 87 TYR A CA 1
ATOM 693 C C . TYR A 1 87 ? -6.313 -5.382 5.676 1.00 91.38 87 TYR A C 1
ATOM 695 O O . TYR A 1 87 ? -5.312 -4.829 6.117 1.00 91.38 87 TYR A O 1
ATOM 703 N N . LYS A 1 88 ? -7.351 -5.667 6.455 1.00 91.38 88 LYS A N 1
ATOM 704 C CA . LYS A 1 88 ?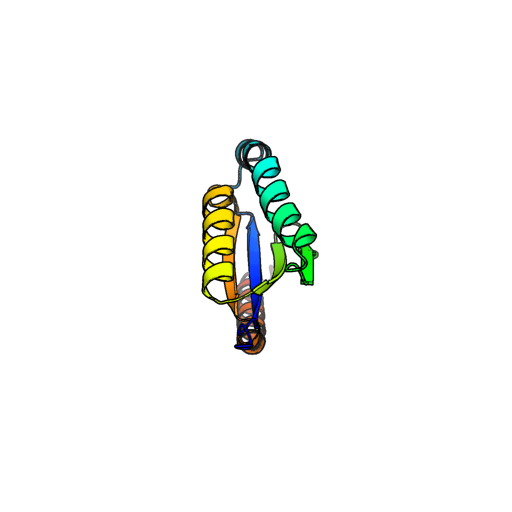 -7.228 -5.622 7.910 1.00 91.38 88 LYS A CA 1
ATOM 705 C C . LYS A 1 88 ? -6.369 -6.812 8.370 1.00 91.38 88 LYS A C 1
ATOM 707 O O . LYS A 1 88 ? -6.501 -7.906 7.825 1.00 91.38 88 LYS A O 1
ATOM 712 N N . TRP A 1 89 ? -5.463 -6.616 9.327 1.00 83.00 89 TRP A N 1
ATOM 713 C CA . TRP A 1 89 ? -4.480 -7.633 9.741 1.00 83.00 89 TRP A CA 1
ATOM 714 C C . TRP A 1 89 ? -5.110 -8.924 10.283 1.00 83.00 89 TRP A C 1
ATOM 716 O O . TRP A 1 89 ? -4.565 -10.009 10.089 1.00 83.00 89 TRP A O 1
ATOM 726 N N . ASP A 1 90 ? -6.281 -8.841 10.915 1.00 77.12 90 ASP A N 1
ATOM 727 C CA . ASP A 1 90 ? -7.043 -10.013 11.372 1.00 77.12 90 ASP A CA 1
ATOM 728 C C . ASP A 1 90 ? -7.486 -10.944 10.220 1.00 77.12 90 ASP A C 1
ATOM 730 O O . ASP A 1 90 ? -7.816 -12.106 10.460 1.00 77.12 90 ASP A O 1
ATOM 734 N N . ALA A 1 91 ? -7.390 -10.499 8.960 1.00 63.72 91 ALA A N 1
ATOM 735 C CA . ALA A 1 91 ? -7.579 -11.322 7.768 1.00 63.72 91 ALA A CA 1
ATOM 736 C C . ALA A 1 91 ? -6.355 -12.194 7.393 1.00 63.72 91 ALA A C 1
ATOM 738 O O . ALA A 1 91 ? -6.432 -12.972 6.442 1.00 63.72 91 ALA A O 1
ATOM 739 N N . MET A 1 92 ? -5.241 -12.136 8.136 1.00 63.69 92 MET A N 1
ATOM 740 C CA . MET A 1 92 ? -4.021 -12.931 7.898 1.00 63.69 92 MET A CA 1
ATOM 741 C C . MET A 1 92 ? -4.217 -14.454 7.707 1.00 63.69 92 MET A C 1
ATOM 743 O O . MET A 1 92 ? -3.502 -15.024 6.874 1.00 63.69 92 MET A O 1
ATOM 747 N N . PRO A 1 93 ? -5.180 -15.150 8.355 1.00 63.59 93 PRO A N 1
ATOM 748 C CA . PRO A 1 93 ? -5.455 -16.556 8.046 1.00 63.59 93 PRO A CA 1
ATOM 749 C C . PRO A 1 93 ? -5.779 -16.785 6.561 1.00 63.59 93 PRO A C 1
ATOM 751 O O . PRO A 1 93 ? -5.399 -17.812 5.999 1.00 63.59 93 PRO A O 1
ATOM 754 N N . PHE A 1 94 ? -6.405 -15.813 5.889 1.00 56.66 94 PHE A N 1
ATOM 755 C CA . PHE A 1 94 ? -6.743 -15.895 4.468 1.00 56.66 94 PHE A CA 1
ATOM 756 C C . PHE A 1 94 ? -5.539 -15.688 3.543 1.00 56.66 94 PHE A C 1
ATOM 758 O O . PHE A 1 94 ? -5.488 -16.309 2.481 1.00 56.66 94 PHE A O 1
ATOM 765 N N . LEU A 1 95 ? -4.540 -14.889 3.933 1.00 58.81 95 LEU A N 1
ATOM 766 C CA . LEU A 1 95 ? -3.341 -14.680 3.108 1.00 58.81 95 LEU A CA 1
ATOM 767 C C . LEU A 1 95 ? -2.525 -15.974 2.951 1.00 58.81 95 LEU A C 1
ATOM 769 O O . LEU A 1 95 ? -2.007 -16.246 1.867 1.00 58.81 95 LEU A O 1
ATOM 773 N N . SER A 1 96 ? -2.515 -16.834 3.978 1.00 59.66 96 SER A N 1
ATOM 774 C CA . SER A 1 96 ? -1.924 -18.180 3.891 1.00 59.66 96 SER A CA 1
ATOM 775 C C . SER A 1 96 ? -2.581 -19.056 2.807 1.00 59.66 96 SER A C 1
ATOM 777 O O . SER A 1 96 ? -1.916 -19.861 2.152 1.00 59.66 96 SER A O 1
ATOM 779 N N . LEU A 1 97 ? -3.882 -18.858 2.557 1.00 59.03 97 LEU A N 1
ATOM 780 C CA . LEU A 1 97 ? -4.638 -19.584 1.535 1.00 59.03 97 LEU A CA 1
ATOM 781 C C . LEU A 1 97 ? -4.367 -19.044 0.124 1.00 59.03 97 LEU A C 1
ATOM 783 O O . LEU A 1 97 ? -4.349 -19.823 -0.830 1.00 59.03 97 LEU A O 1
ATOM 787 N N . ILE A 1 98 ? -4.133 -17.735 -0.022 1.00 58.69 98 ILE A N 1
ATOM 788 C CA . ILE A 1 98 ? -3.768 -17.115 -1.307 1.00 58.69 98 ILE A CA 1
ATOM 789 C C . ILE A 1 98 ? -2.373 -17.582 -1.743 1.00 58.69 98 ILE A C 1
ATOM 791 O O . ILE A 1 98 ? -2.212 -18.013 -2.885 1.00 58.69 98 ILE A O 1
ATOM 795 N N . GLY A 1 99 ? -1.395 -17.601 -0.828 1.00 56.81 99 GLY A N 1
ATOM 796 C CA . GLY A 1 99 ? -0.049 -18.115 -1.114 1.00 56.81 99 GLY A CA 1
ATOM 797 C C . GLY A 1 99 ? -0.052 -19.577 -1.581 1.00 56.81 99 GLY A C 1
ATOM 798 O O . GLY A 1 99 ? 0.630 -19.928 -2.542 1.00 56.81 99 GLY A O 1
ATOM 799 N N . ASN A 1 100 ? -0.888 -20.427 -0.974 1.00 56.56 100 ASN A N 1
ATOM 800 C CA . ASN A 1 100 ? -1.019 -21.827 -1.389 1.00 56.56 100 ASN A CA 1
ATOM 801 C C . ASN A 1 100 ? -1.651 -21.996 -2.779 1.00 56.56 100 ASN A C 1
ATOM 803 O O . ASN A 1 100 ? -1.203 -22.847 -3.545 1.00 56.56 100 ASN A O 1
ATOM 807 N N . LYS A 1 101 ? -2.657 -21.188 -3.139 1.00 50.06 101 LYS A N 1
ATOM 808 C CA . LYS A 1 101 ? -3.280 -21.264 -4.472 1.00 50.06 101 LYS A CA 1
ATOM 809 C C . LYS A 1 101 ? -2.326 -20.839 -5.591 1.00 50.06 101 LYS A C 1
ATOM 811 O O . LYS A 1 101 ? -2.320 -21.475 -6.641 1.00 50.06 101 LYS A O 1
ATOM 816 N N . ILE A 1 102 ? -1.497 -19.819 -5.356 1.00 50.94 102 ILE A N 1
ATOM 817 C CA . ILE A 1 102 ? -0.478 -19.370 -6.320 1.00 50.94 102 ILE A CA 1
ATOM 818 C C . ILE A 1 102 ? 0.578 -20.467 -6.539 1.00 50.94 102 ILE A C 1
ATOM 820 O O . ILE A 1 102 ? 0.911 -20.772 -7.681 1.00 50.94 102 ILE A O 1
ATOM 824 N N . ASN A 1 103 ? 1.029 -21.132 -5.469 1.00 48.19 103 ASN A N 1
ATOM 825 C CA . ASN A 1 103 ? 2.002 -22.229 -5.558 1.00 48.19 103 ASN A CA 1
ATOM 826 C C . ASN A 1 103 ? 1.457 -23.493 -6.250 1.00 48.19 103 ASN A C 1
ATOM 828 O O . ASN A 1 103 ? 2.210 -24.227 -6.882 1.00 48.19 103 ASN A O 1
ATOM 832 N N . GLN A 1 104 ? 0.156 -23.773 -6.152 1.00 49.91 104 GLN A N 1
ATOM 833 C CA . GLN A 1 104 ? -0.447 -24.919 -6.845 1.00 49.91 104 GLN A CA 1
ATOM 834 C C . GLN A 1 104 ? -0.603 -24.686 -8.354 1.00 49.91 104 GLN A C 1
ATOM 836 O O . GLN A 1 104 ? -0.475 -25.633 -9.128 1.00 49.91 104 GLN A O 1
ATOM 841 N N . ALA A 1 105 ? -0.833 -23.441 -8.783 1.00 48.19 105 ALA A N 1
ATOM 842 C CA . ALA A 1 105 ? -0.954 -23.094 -10.199 1.00 48.19 105 ALA A CA 1
ATOM 843 C C . ALA A 1 105 ? 0.392 -23.167 -10.949 1.00 48.19 105 ALA A C 1
ATOM 845 O O . ALA A 1 105 ? 0.420 -23.546 -12.117 1.00 48.19 105 ALA A O 1
ATOM 846 N N . THR A 1 106 ? 1.515 -22.871 -10.287 1.00 44.78 106 THR A N 1
ATOM 847 C CA . THR A 1 106 ? 2.863 -22.954 -10.881 1.00 44.78 106 THR A CA 1
ATOM 848 C C . THR A 1 106 ? 3.424 -24.377 -10.955 1.00 44.78 106 THR A C 1
ATOM 850 O O . THR A 1 106 ? 4.275 -24.642 -11.798 1.00 44.78 106 THR A O 1
ATOM 853 N N . LEU A 1 107 ? 2.925 -25.318 -10.146 1.00 41.31 107 LEU A N 1
ATOM 854 C CA . LEU A 1 107 ? 3.352 -26.727 -10.177 1.00 41.31 107 LEU A CA 1
ATOM 855 C C . LEU A 1 107 ? 2.669 -27.567 -11.273 1.00 41.31 107 LEU A C 1
ATOM 857 O O . LEU A 1 107 ? 3.101 -28.687 -11.533 1.00 41.31 107 LEU A O 1
ATOM 861 N N . GLN A 1 108 ? 1.620 -27.058 -11.926 1.00 42.38 108 GLN A N 1
ATOM 862 C CA . GLN A 1 108 ? 0.911 -27.781 -12.994 1.00 42.38 108 GLN A CA 1
ATOM 863 C C . GLN A 1 108 ? 1.479 -27.533 -14.403 1.00 42.38 108 GLN A C 1
ATOM 865 O O . GLN A 1 108 ? 1.000 -28.139 -15.359 1.00 42.38 108 GLN A O 1
ATOM 870 N N . ILE A 1 109 ? 2.506 -26.685 -14.549 1.00 49.91 109 ILE A N 1
ATOM 871 C CA . ILE A 1 109 ? 3.077 -26.286 -15.847 1.00 49.91 109 ILE A CA 1
ATOM 872 C C . ILE A 1 109 ? 4.528 -26.759 -16.013 1.00 49.91 109 ILE A C 1
ATOM 874 O O . ILE A 1 109 ? 5.387 -26.015 -16.471 1.00 49.91 109 ILE A O 1
ATOM 878 N N . THR A 1 110 ? 4.816 -28.015 -15.680 1.00 41.56 110 THR A N 1
ATOM 879 C CA . THR A 1 110 ? 6.033 -28.670 -16.177 1.00 41.56 110 THR A CA 1
ATOM 880 C C . THR A 1 110 ? 5.652 -30.036 -16.735 1.00 41.56 110 THR A C 1
ATOM 882 O O . THR A 1 110 ? 5.511 -30.986 -15.966 1.00 41.56 110 THR A O 1
ATOM 885 N N . PRO A 1 111 ? 5.448 -30.181 -18.056 1.00 45.66 111 PRO A N 1
ATOM 886 C CA . PRO A 1 111 ? 5.503 -31.492 -18.673 1.00 45.66 111 PRO A CA 1
ATOM 887 C C . PRO A 1 111 ? 6.962 -31.946 -18.614 1.00 45.66 111 PRO A C 1
ATOM 889 O O . PRO A 1 111 ? 7.838 -31.308 -19.200 1.00 45.66 111 PRO A O 1
ATOM 892 N N . GLU A 1 112 ? 7.222 -33.023 -17.877 1.00 44.81 112 GLU A N 1
ATOM 893 C CA . GLU A 1 112 ? 8.471 -33.773 -17.975 1.00 44.81 112 GLU A CA 1
ATOM 894 C C . GLU A 1 112 ? 8.718 -34.113 -19.453 1.00 44.81 112 GLU A C 1
ATOM 896 O O . GLU A 1 112 ? 7.945 -34.842 -20.077 1.00 44.81 112 GLU A O 1
ATOM 901 N N . GLN A 1 113 ? 9.771 -33.538 -20.037 1.00 39.16 113 GLN A N 1
ATOM 902 C CA . GLN A 1 113 ? 10.280 -33.979 -21.330 1.00 39.16 113 GLN A CA 1
ATOM 903 C C . GLN A 1 113 ? 11.008 -35.309 -21.108 1.00 39.16 113 GLN A C 1
ATOM 905 O O . GLN A 1 113 ? 12.035 -35.344 -20.427 1.00 39.16 113 GLN A O 1
ATOM 910 N N . GLN A 1 114 ? 10.421 -36.385 -21.641 1.00 37.78 114 GLN A N 1
ATOM 911 C CA . GLN A 1 114 ? 11.079 -37.675 -21.866 1.00 37.78 114 GLN A CA 1
ATOM 912 C C . GLN A 1 114 ? 12.164 -37.565 -22.939 1.00 37.78 114 GLN A C 1
ATOM 914 O O . GLN A 1 114 ? 11.978 -36.761 -23.884 1.00 37.78 114 GLN A O 1
#

Sequence (114 aa):
MEEINREPFVLVSVFKEDAKPEEIATAMPALSLIIDEWHNSGKMIWSGPFNDNKTSMSVIEATKSEAEEFYTKYNSTAEQFLSTYMYKWDAMPFLSLIGNKINQATLQITPEQQ

Nearest PDB structures (foldseek):
  3zo7-assembly1_F  TM=7.913E-01  e=5.119E-03  Rhodococcus opacus
  3zo7-assembly1_E  TM=7.996E-01  e=8.115E-03  Rhodococcus opacus
  3znu-assembly1_I  TM=7.440E-01  e=5.467E-03  Rhodococcus opacus
  3znj-assembly3_9  TM=7.486E-01  e=6.237E-03  Rhodococcus opacus
  3znj-assembly1_3  TM=7.540E-01  e=8.115E-03  Rhodococcus opacus

pLDDT: mean 83.59, std 18.57, range [37.78, 97.88]

Mean predicted aligned error: 9.36 Å

Solvent-accessible surface area (backbone atoms only — not comparable to full-atom values): 6583 Å² total; per-residue (Å²): 127,85,78,79,73,58,46,54,32,35,41,39,38,31,58,42,96,82,46,50,71,66,62,50,65,69,33,44,65,61,52,50,49,56,51,49,56,36,43,76,68,67,30,44,77,47,72,50,72,48,99,76,84,44,38,33,41,35,33,33,52,31,35,71,67,57,46,51,52,50,47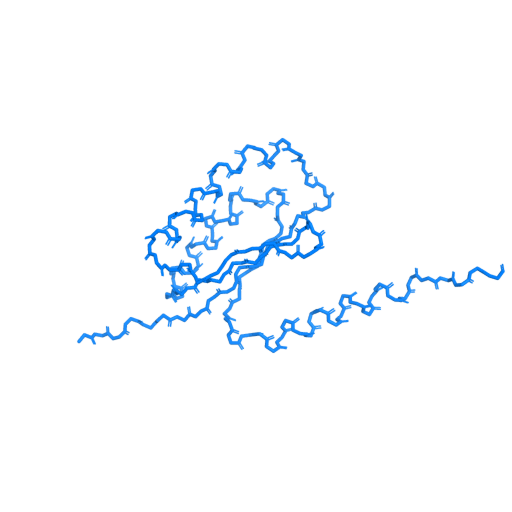,52,57,52,40,75,60,36,55,89,35,35,50,71,46,80,41,57,48,90,51,51,78,55,54,60,53,52,58,50,54,56,56,55,63,65,68,73,74,67,83,82,81,128

Secondary structure (DSSP, 8-state):
------EEEEEEEEE-TT--HHHHHHHHHHHHHHHHHHHHTT-EEEEEE-TTSSEEEEEEEE-HHHHHHHHHHHHHHHTTTEEEEEEEGGGHHHHHHHHHHHHHHHTT------

Radius of gyration: 16.81 Å; Cα contacts (8 Å, |Δi|>4): 131; chains: 1; bounding box: 26×49×48 Å